Protein AF-A0A956I614-F1 (afdb_monomer_lite)

Structure (mmCIF, N/CA/C/O backbone):
data_AF-A0A956I614-F1
#
_entry.id   AF-A0A956I614-F1
#
loop_
_atom_site.group_PDB
_atom_site.id
_atom_site.type_symbol
_atom_site.label_atom_id
_atom_site.label_alt_id
_atom_site.label_comp_id
_atom_site.label_asym_id
_atom_site.label_entity_id
_atom_site.label_seq_id
_atom_site.pdbx_PDB_ins_code
_atom_site.Cartn_x
_atom_site.Cartn_y
_atom_site.Cartn_z
_atom_site.occupancy
_atom_site.B_iso_or_equiv
_atom_site.auth_seq_id
_atom_site.auth_comp_id
_atom_site.auth_asym_id
_atom_site.auth_atom_id
_atom_site.pdbx_PDB_model_num
ATOM 1 N N . MET A 1 1 ? 53.074 63.287 -6.764 1.00 37.34 1 MET A N 1
ATOM 2 C CA . MET A 1 1 ? 52.735 63.478 -8.191 1.00 37.34 1 MET A CA 1
ATOM 3 C C . MET A 1 1 ? 52.696 62.110 -8.866 1.00 37.34 1 MET A C 1
ATOM 5 O O . MET A 1 1 ? 53.648 61.371 -8.685 1.00 37.34 1 MET A O 1
ATOM 9 N N . LEU A 1 2 ? 51.561 61.800 -9.515 1.00 35.91 2 LEU A N 1
ATOM 10 C CA . LEU A 1 2 ? 51.257 60.819 -10.586 1.00 35.91 2 LEU A CA 1
ATOM 11 C C . LEU A 1 2 ? 52.207 59.606 -10.789 1.00 35.91 2 LEU A C 1
ATOM 13 O O . LEU A 1 2 ? 53.375 59.797 -11.085 1.00 35.91 2 LEU A O 1
ATOM 17 N N . ALA A 1 3 ? 51.815 58.340 -10.579 1.00 37.94 3 ALA A N 1
ATOM 18 C CA . ALA A 1 3 ? 50.802 57.508 -11.265 1.00 37.94 3 ALA A CA 1
ATOM 19 C C . ALA A 1 3 ? 51.170 57.098 -12.713 1.00 37.94 3 ALA A C 1
ATOM 21 O O . ALA A 1 3 ? 51.187 57.964 -13.577 1.00 37.94 3 ALA A O 1
ATOM 22 N N . LEU A 1 4 ? 51.396 55.788 -12.963 1.00 40.00 4 LEU A N 1
ATOM 23 C CA . LEU A 1 4 ? 50.668 54.902 -13.913 1.00 40.00 4 LEU A CA 1
ATOM 24 C C . LEU A 1 4 ? 51.501 53.680 -14.404 1.00 40.00 4 LEU A C 1
ATOM 26 O O . LEU A 1 4 ? 52.502 53.866 -15.079 1.00 40.00 4 LEU A O 1
ATOM 30 N N . ARG A 1 5 ? 50.917 52.476 -14.204 1.00 40.97 5 ARG A N 1
ATOM 31 C CA . ARG A 1 5 ? 50.727 51.352 -15.173 1.00 40.97 5 ARG A CA 1
ATOM 32 C C . ARG A 1 5 ? 51.981 50.559 -15.613 1.00 40.97 5 ARG A C 1
ATOM 34 O O . ARG A 1 5 ? 52.979 51.140 -15.985 1.00 40.97 5 ARG A O 1
ATOM 41 N N . SER A 1 6 ? 52.034 49.224 -15.619 1.00 41.19 6 SER A N 1
ATOM 42 C CA . SER A 1 6 ? 51.040 48.223 -16.026 1.00 41.19 6 SER A CA 1
ATOM 43 C C . SER A 1 6 ? 51.443 46.832 -15.508 1.00 41.19 6 SER A C 1
ATOM 45 O O . SER A 1 6 ? 52.528 46.375 -15.844 1.00 41.19 6 SER A O 1
ATOM 47 N N . SER A 1 7 ? 50.551 46.122 -14.814 1.00 43.53 7 SER A N 1
ATOM 48 C CA . SER A 1 7 ? 50.619 44.655 -14.681 1.00 43.53 7 SER A CA 1
ATOM 49 C C . SER A 1 7 ? 49.198 44.095 -14.755 1.00 43.53 7 SER A C 1
ATOM 51 O O . SER A 1 7 ? 48.538 43.902 -13.738 1.00 43.53 7 SER A O 1
ATOM 53 N N . ALA A 1 8 ? 48.706 43.915 -15.983 1.00 43.66 8 ALA A N 1
ATOM 54 C CA . ALA A 1 8 ? 47.529 43.102 -16.293 1.00 43.66 8 ALA A CA 1
ATOM 55 C C . ALA A 1 8 ? 48.005 41.637 -16.401 1.00 43.66 8 ALA A C 1
ATOM 57 O O . ALA A 1 8 ? 48.980 41.371 -17.093 1.00 43.66 8 ALA A O 1
ATOM 58 N N . LEU A 1 9 ? 47.567 40.731 -15.526 1.00 42.62 9 LEU A N 1
ATOM 59 C CA . LEU A 1 9 ? 46.327 39.943 -15.583 1.00 42.62 9 LEU A CA 1
ATOM 60 C C . LEU A 1 9 ? 46.407 38.757 -16.564 1.00 42.62 9 LEU A C 1
ATOM 62 O O . LEU A 1 9 ? 46.354 38.961 -17.769 1.00 42.62 9 LEU A O 1
ATOM 66 N N . CYS A 1 10 ? 46.510 37.546 -16.000 1.00 35.31 10 CYS A N 1
ATOM 67 C CA . CYS A 1 10 ? 46.046 36.221 -16.475 1.00 35.31 10 CYS A CA 1
ATOM 68 C C . CYS A 1 10 ? 46.601 35.204 -15.449 1.00 35.31 10 CYS A C 1
ATOM 70 O O . CYS A 1 10 ? 47.773 34.863 -15.513 1.00 35.31 10 CYS A O 1
ATOM 72 N N . LEU A 1 11 ? 45.979 34.872 -14.311 1.00 44.44 11 LEU A N 1
ATOM 73 C CA . LEU A 1 11 ? 44.691 34.208 -14.060 1.00 44.44 11 LEU A CA 1
ATOM 74 C C . LEU A 1 11 ? 44.412 32.981 -14.946 1.00 44.44 11 LEU A C 1
ATOM 76 O O . LEU A 1 11 ? 44.292 33.106 -16.157 1.00 44.44 11 LEU A O 1
ATOM 80 N N . LEU A 1 12 ? 44.181 31.863 -14.241 1.00 47.09 12 LEU A N 1
ATOM 81 C CA . LEU A 1 12 ? 43.493 30.624 -14.631 1.00 47.09 12 LEU A CA 1
ATOM 82 C C . LEU A 1 12 ? 44.314 29.567 -15.375 1.00 47.09 12 LEU A C 1
ATOM 84 O O . LEU A 1 12 ? 44.410 29.600 -16.590 1.00 47.09 12 LEU A O 1
ATOM 88 N N . LEU A 1 13 ? 44.770 28.554 -14.630 1.00 42.31 13 LEU A N 1
ATOM 89 C CA . LEU A 1 13 ? 44.869 27.157 -15.085 1.00 42.31 13 LEU A CA 1
ATOM 90 C C . LEU A 1 13 ? 44.900 26.235 -13.851 1.00 42.31 13 LEU A C 1
ATOM 92 O O . LEU A 1 13 ? 45.898 25.610 -13.513 1.00 42.31 13 LEU A O 1
ATOM 96 N N . ALA A 1 14 ? 43.783 26.200 -13.129 1.00 48.25 14 ALA A N 1
ATOM 97 C CA . ALA A 1 14 ? 43.492 25.173 -12.135 1.00 48.25 14 ALA A CA 1
ATOM 98 C C . ALA A 1 14 ? 42.030 24.772 -12.327 1.00 48.25 14 ALA A C 1
ATOM 100 O O . ALA A 1 14 ? 41.124 25.363 -11.747 1.00 48.25 14 ALA A O 1
ATOM 101 N N . GLY A 1 15 ? 41.787 23.832 -13.235 1.00 44.62 15 GLY A N 1
ATOM 102 C CA . GLY A 1 15 ? 40.441 23.354 -13.500 1.00 44.62 15 GLY A CA 1
ATOM 103 C C . GLY A 1 15 ? 40.383 22.395 -14.677 1.00 44.62 15 GLY A C 1
ATOM 104 O O . GLY A 1 15 ? 40.889 22.699 -15.750 1.00 44.62 15 GLY A O 1
ATOM 105 N N . VAL A 1 16 ? 39.659 21.298 -14.460 1.00 50.09 16 VAL A N 1
ATOM 106 C CA . VAL A 1 16 ? 39.169 20.326 -15.451 1.00 50.09 16 VAL A CA 1
ATOM 107 C C . VAL A 1 16 ? 40.111 19.158 -15.773 1.00 50.09 16 VAL A C 1
ATOM 109 O O . VAL A 1 16 ? 40.611 19.004 -16.880 1.00 50.09 16 VAL A O 1
ATOM 112 N N . THR A 1 17 ? 40.217 18.231 -14.822 1.00 43.56 17 THR A N 1
ATOM 113 C CA . THR A 1 17 ? 40.393 16.794 -15.112 1.00 43.56 17 THR A CA 1
ATOM 114 C C . THR A 1 17 ? 39.373 15.962 -14.326 1.00 43.56 17 THR A C 1
ATOM 116 O O . THR A 1 17 ? 39.705 15.010 -13.635 1.00 43.56 17 THR A O 1
ATOM 119 N N . CYS A 1 18 ? 38.092 16.318 -14.449 1.00 45.91 18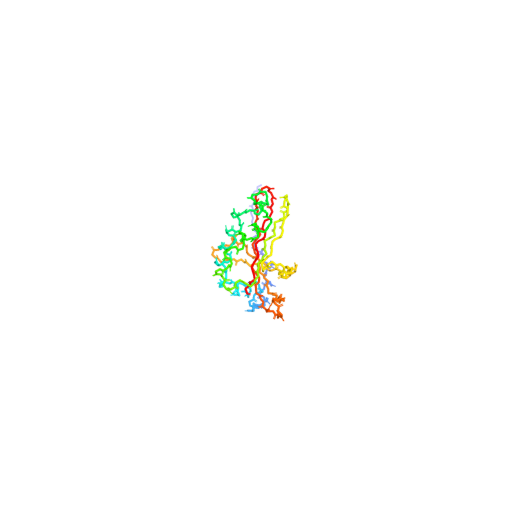 CYS A N 1
ATOM 120 C CA . CYS A 1 18 ? 36.966 15.463 -14.057 1.00 45.91 18 CYS A CA 1
ATOM 121 C C . CYS A 1 18 ? 36.020 15.329 -15.252 1.00 45.91 18 CYS A C 1
ATOM 123 O O . CYS A 1 18 ? 34.988 15.988 -15.287 1.00 45.91 18 CYS A O 1
ATOM 125 N N . ALA A 1 19 ? 36.380 14.538 -16.265 1.00 47.09 19 ALA A N 1
ATOM 126 C CA . ALA A 1 19 ? 35.448 14.212 -17.350 1.00 47.09 19 ALA A CA 1
ATOM 127 C C . ALA A 1 19 ? 35.846 12.948 -18.128 1.00 47.09 19 ALA A C 1
ATOM 129 O O . ALA A 1 19 ? 35.767 12.929 -19.347 1.00 47.09 19 ALA A O 1
ATOM 130 N N . LEU A 1 20 ? 36.290 11.891 -17.443 1.00 49.44 20 LEU A N 1
ATOM 131 C CA . LEU A 1 20 ? 36.322 10.533 -18.006 1.00 49.44 20 LEU A CA 1
ATOM 132 C C . LEU A 1 20 ? 35.898 9.519 -16.931 1.00 49.44 20 LEU A C 1
ATOM 134 O O . LEU A 1 20 ? 36.529 8.488 -16.734 1.00 49.44 20 LEU A O 1
ATOM 138 N N . ALA A 1 21 ? 34.824 9.826 -16.202 1.00 47.50 21 ALA A N 1
ATOM 139 C CA . ALA A 1 21 ? 34.015 8.777 -15.599 1.00 47.50 21 ALA A CA 1
ATOM 140 C C . ALA A 1 21 ? 33.098 8.291 -16.719 1.00 47.50 21 ALA A C 1
ATOM 142 O O . ALA A 1 21 ? 32.248 9.048 -17.187 1.00 47.50 21 ALA A O 1
ATOM 143 N N . GLY A 1 22 ? 33.347 7.082 -17.224 1.00 38.16 22 GLY A N 1
ATOM 144 C CA . GLY A 1 22 ? 32.488 6.471 -18.227 1.00 38.16 22 GLY A CA 1
ATOM 145 C C . GLY A 1 22 ? 31.038 6.571 -17.769 1.00 38.16 22 GLY A C 1
ATOM 146 O O . GLY A 1 22 ? 30.721 6.195 -16.641 1.00 38.16 22 GLY A O 1
ATOM 147 N N . CYS A 1 23 ? 30.176 7.121 -18.624 1.00 44.25 23 CYS A N 1
ATOM 148 C CA . CYS A 1 23 ? 28.741 6.979 -18.467 1.00 44.25 23 CYS A CA 1
ATOM 149 C C . CYS A 1 23 ? 28.460 5.478 -18.483 1.00 44.25 23 CYS A C 1
ATOM 151 O O . CYS A 1 23 ? 28.405 4.868 -19.552 1.00 44.25 23 CYS A O 1
ATOM 153 N N . ASP A 1 24 ? 28.363 4.873 -17.303 1.00 49.44 24 ASP A N 1
ATOM 154 C CA . ASP A 1 24 ? 27.842 3.528 -17.168 1.00 49.44 24 ASP A CA 1
ATOM 155 C C . ASP A 1 24 ? 26.394 3.620 -17.657 1.00 49.44 24 ASP A C 1
ATOM 157 O O . ASP A 1 24 ? 25.517 4.168 -16.996 1.00 49.44 24 ASP A O 1
ATOM 161 N N . THR A 1 25 ? 26.167 3.204 -18.903 1.00 57.28 25 THR A N 1
ATOM 162 C CA . THR A 1 25 ? 24.861 3.262 -19.579 1.00 57.28 25 THR A CA 1
ATOM 163 C C . THR A 1 25 ? 23.876 2.258 -18.984 1.00 57.28 25 THR A C 1
ATOM 165 O O . THR A 1 25 ? 22.732 2.154 -19.429 1.00 57.28 25 THR A O 1
ATOM 168 N N . ARG A 1 26 ? 24.301 1.519 -17.954 1.00 55.84 26 ARG A N 1
ATOM 169 C CA . ARG A 1 26 ? 23.445 0.652 -17.164 1.00 55.84 26 ARG A CA 1
ATOM 170 C C . ARG A 1 26 ? 22.441 1.509 -16.393 1.00 55.84 26 ARG A C 1
ATOM 172 O O . ARG A 1 26 ? 22.844 2.400 -15.645 1.00 55.84 26 ARG A O 1
ATOM 179 N N . PRO A 1 27 ? 21.133 1.233 -16.519 1.00 71.50 27 PRO A N 1
ATOM 180 C CA . PRO A 1 27 ? 20.137 1.936 -15.729 1.00 71.50 27 PRO A CA 1
ATOM 181 C C . PRO A 1 27 ? 20.440 1.737 -14.243 1.00 71.50 27 PRO A C 1
ATOM 183 O O . PRO A 1 27 ? 20.733 0.618 -13.810 1.00 71.50 27 PRO A O 1
ATOM 186 N N . SER A 1 28 ? 20.369 2.822 -13.470 1.00 86.00 28 SER A N 1
ATOM 187 C CA . SER A 1 28 ? 20.472 2.757 -12.013 1.00 86.00 28 SER A CA 1
ATOM 188 C C . SER A 1 28 ? 19.408 1.810 -11.454 1.00 86.00 28 SER A C 1
ATOM 190 O O . SER A 1 28 ? 18.385 1.552 -12.092 1.00 86.00 28 SER A O 1
ATOM 192 N N . GLU A 1 29 ? 19.622 1.280 -10.252 1.00 88.25 29 GLU A N 1
ATOM 193 C CA . GLU A 1 29 ? 18.633 0.415 -9.605 1.00 88.25 29 GLU A CA 1
ATOM 194 C C . GLU A 1 29 ? 17.263 1.094 -9.479 1.00 88.25 29 GLU A C 1
ATOM 196 O O . GLU A 1 29 ? 16.252 0.489 -9.828 1.00 88.25 29 GLU A O 1
ATOM 201 N N . ALA A 1 30 ? 17.244 2.379 -9.110 1.00 88.69 30 ALA A N 1
ATOM 202 C CA . ALA A 1 30 ? 16.036 3.201 -9.106 1.00 88.69 30 ALA A CA 1
ATOM 203 C C . ALA A 1 30 ? 15.399 3.311 -10.503 1.00 88.69 30 ALA A C 1
ATOM 205 O O . ALA A 1 30 ? 14.180 3.247 -10.631 1.00 88.69 30 ALA A O 1
ATOM 206 N N . GLY A 1 31 ? 16.211 3.430 -11.561 1.00 89.75 31 GLY A N 1
ATOM 207 C CA . GLY A 1 31 ? 15.736 3.437 -12.944 1.00 89.75 31 GLY A CA 1
ATOM 208 C C . GLY A 1 31 ? 15.083 2.117 -13.358 1.00 89.75 31 GLY A C 1
ATOM 209 O O . GLY A 1 31 ? 14.041 2.147 -14.007 1.00 89.75 31 GLY A O 1
ATOM 210 N N . ARG A 1 32 ? 15.651 0.976 -12.942 1.00 91.69 32 ARG A N 1
ATOM 211 C CA . ARG A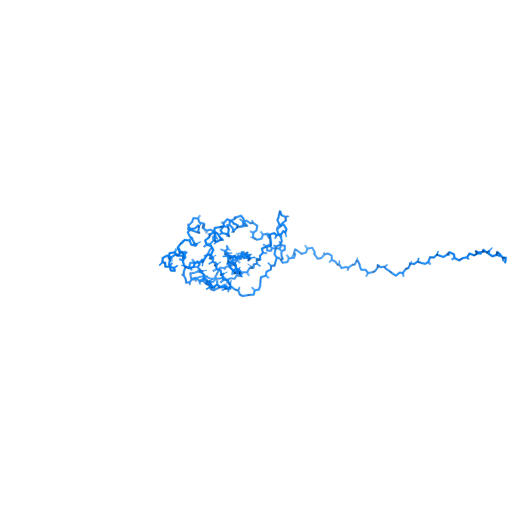 1 32 ? 15.073 -0.358 -13.179 1.00 91.69 32 ARG A CA 1
ATOM 212 C C . ARG A 1 32 ? 13.783 -0.568 -12.387 1.00 91.69 32 ARG A C 1
ATOM 214 O O . ARG A 1 32 ? 12.782 -0.975 -12.959 1.00 91.69 32 ARG A O 1
ATOM 221 N N . LEU A 1 33 ? 13.785 -0.245 -11.093 1.00 93.19 33 LEU A N 1
ATOM 222 C CA . LEU A 1 33 ? 12.594 -0.347 -10.247 1.00 93.19 33 LEU A CA 1
ATOM 223 C C . LEU A 1 33 ? 11.464 0.552 -10.735 1.00 93.19 33 LEU A C 1
ATOM 225 O O . LEU A 1 33 ? 10.317 0.132 -10.705 1.00 93.19 33 LEU A O 1
ATOM 229 N N . ARG A 1 34 ? 11.777 1.753 -11.235 1.00 92.31 34 ARG A N 1
ATOM 230 C CA . ARG A 1 34 ? 10.780 2.628 -11.855 1.00 92.31 34 ARG A CA 1
ATOM 231 C C . ARG A 1 34 ? 10.043 1.923 -12.991 1.00 92.31 34 ARG A C 1
ATOM 233 O O . ARG A 1 34 ? 8.822 1.956 -13.002 1.00 92.31 34 ARG A O 1
ATOM 240 N N . THR A 1 35 ? 10.771 1.284 -13.907 1.00 92.25 35 THR A N 1
ATOM 241 C CA . THR A 1 35 ? 10.168 0.541 -15.024 1.00 92.25 35 THR A CA 1
ATOM 242 C C . THR A 1 35 ? 9.315 -0.631 -14.540 1.00 92.25 35 THR A C 1
ATOM 244 O O . THR A 1 35 ? 8.250 -0.870 -15.096 1.00 92.25 35 THR A O 1
ATOM 247 N N . ASP A 1 36 ? 9.730 -1.327 -13.480 1.00 93.75 36 ASP A N 1
ATOM 248 C CA . ASP A 1 36 ? 8.953 -2.443 -12.928 1.00 93.75 36 ASP A CA 1
ATOM 249 C C . ASP A 1 36 ? 7.653 -1.999 -12.249 1.00 93.75 36 ASP A C 1
ATOM 251 O O . ASP A 1 36 ? 6.651 -2.705 -12.329 1.00 93.75 36 ASP A O 1
ATOM 255 N N . ILE A 1 37 ? 7.663 -0.853 -11.558 1.00 94.44 37 ILE A N 1
ATOM 256 C CA . ILE A 1 37 ? 6.498 -0.383 -10.792 1.00 94.44 37 ILE A CA 1
ATOM 257 C C . ILE A 1 37 ? 5.542 0.477 -11.611 1.00 94.44 37 ILE A C 1
ATOM 259 O O . ILE A 1 37 ? 4.391 0.627 -11.209 1.00 94.44 37 ILE A O 1
ATOM 263 N N . GLU A 1 38 ? 6.000 1.050 -12.728 1.00 92.88 38 GLU A N 1
ATOM 264 C CA . GLU A 1 38 ? 5.226 1.950 -13.591 1.00 92.88 38 GLU A CA 1
ATOM 265 C C . GLU A 1 38 ? 3.816 1.424 -13.920 1.00 92.88 38 GLU A C 1
ATOM 267 O O . GLU A 1 38 ? 2.859 2.179 -13.730 1.00 92.88 38 GLU A O 1
ATOM 272 N N . PRO A 1 39 ? 3.619 0.134 -14.271 1.00 93.81 39 PRO A N 1
ATOM 273 C CA . PRO A 1 39 ? 2.286 -0.411 -14.548 1.00 93.81 39 PRO A CA 1
ATOM 274 C C . PRO A 1 39 ? 1.324 -0.409 -13.351 1.00 93.81 39 PRO A C 1
ATOM 276 O O . PRO A 1 39 ? 0.121 -0.602 -13.536 1.00 93.81 39 PRO A O 1
ATOM 279 N N . PHE A 1 40 ? 1.840 -0.242 -12.131 1.00 93.69 40 PHE A N 1
ATOM 280 C CA . PHE A 1 40 ? 1.106 -0.396 -10.876 1.00 93.69 40 PHE A CA 1
ATOM 281 C C . PHE A 1 40 ? 0.934 0.915 -10.101 1.00 93.69 40 PHE A C 1
ATOM 283 O O . PHE A 1 40 ? 0.219 0.943 -9.098 1.00 93.69 40 PHE A O 1
ATOM 290 N N . LEU A 1 41 ? 1.563 2.011 -10.538 1.00 92.25 41 LEU A N 1
ATOM 291 C CA . LEU A 1 41 ? 1.570 3.279 -9.799 1.00 92.25 41 LEU A CA 1
ATOM 292 C C . LEU A 1 41 ? 0.167 3.854 -9.588 1.00 92.25 41 LEU A C 1
ATOM 294 O O . LEU A 1 41 ? -0.160 4.254 -8.471 1.00 92.25 41 LEU A O 1
ATOM 298 N N . ASP A 1 42 ? -0.674 3.845 -10.622 1.00 91.81 42 ASP A N 1
ATOM 299 C CA . ASP A 1 42 ? -2.059 4.323 -10.536 1.00 91.81 42 ASP A CA 1
ATOM 300 C C . ASP A 1 42 ? -2.902 3.460 -9.596 1.00 91.81 42 ASP A C 1
ATOM 302 O O . ASP A 1 42 ? -3.721 3.955 -8.814 1.00 91.81 42 ASP A O 1
ATOM 306 N N . GLU A 1 43 ? -2.703 2.145 -9.666 1.00 93.25 43 GLU A N 1
ATOM 307 C CA . GLU A 1 43 ? -3.396 1.186 -8.820 1.00 93.25 43 GLU A CA 1
ATOM 308 C C . GLU A 1 43 ? -3.016 1.412 -7.350 1.00 93.25 43 GLU A C 1
ATOM 310 O O . GLU A 1 43 ? -3.898 1.627 -6.507 1.00 93.25 43 GLU A O 1
ATOM 315 N N . HIS A 1 44 ? -1.715 1.488 -7.070 1.00 95.06 44 HIS A N 1
ATOM 316 C CA . HIS A 1 44 ? -1.171 1.804 -5.756 1.00 95.06 44 HIS A CA 1
ATOM 317 C C . HIS A 1 44 ? -1.687 3.153 -5.241 1.00 95.06 44 HIS A C 1
ATOM 319 O O . HIS A 1 44 ? -2.185 3.222 -4.122 1.00 95.06 44 HIS A O 1
ATOM 325 N N . ALA A 1 45 ? -1.647 4.213 -6.054 1.00 93.56 45 ALA A N 1
ATOM 326 C CA . ALA A 1 45 ? -2.093 5.547 -5.657 1.00 93.56 45 ALA A CA 1
ATOM 327 C C . ALA A 1 45 ? -3.581 5.576 -5.271 1.00 93.56 45 ALA A C 1
ATOM 329 O O . ALA A 1 45 ? -3.961 6.206 -4.282 1.00 93.56 45 ALA A O 1
ATOM 330 N N . ARG A 1 46 ? -4.440 4.847 -5.999 1.00 93.75 46 ARG A N 1
ATOM 331 C CA . ARG A 1 46 ? -5.864 4.721 -5.643 1.00 93.75 46 ARG A CA 1
ATOM 332 C C . ARG A 1 46 ? -6.064 3.990 -4.315 1.00 93.75 46 ARG A C 1
ATOM 334 O O . ARG A 1 46 ? -6.962 4.360 -3.559 1.00 93.75 46 ARG A O 1
ATOM 341 N N . PHE A 1 47 ? -5.271 2.953 -4.044 1.00 95.88 47 PHE A N 1
ATOM 342 C CA . PHE A 1 47 ? -5.343 2.223 -2.778 1.00 95.88 47 PHE A CA 1
ATOM 343 C C . PHE A 1 47 ? -4.782 3.048 -1.610 1.00 95.88 47 PHE A C 1
ATOM 345 O O . PHE A 1 47 ? -5.419 3.127 -0.564 1.00 95.88 47 PHE A O 1
ATOM 352 N N . ASP A 1 48 ? -3.671 3.758 -1.811 1.00 95.25 48 ASP A N 1
ATOM 353 C CA . ASP A 1 48 ? -3.105 4.719 -0.856 1.00 95.25 48 ASP A CA 1
ATOM 354 C C . ASP A 1 48 ? -4.128 5.796 -0.466 1.00 95.25 48 ASP A C 1
ATOM 356 O O . ASP A 1 48 ? -4.400 6.005 0.717 1.00 95.25 48 ASP A O 1
ATOM 360 N N . ALA A 1 49 ? -4.797 6.403 -1.450 1.00 94.56 49 ALA A N 1
ATOM 361 C CA . ALA A 1 49 ? -5.846 7.390 -1.207 1.00 94.56 49 ALA A CA 1
ATOM 362 C C . ALA A 1 49 ? -7.077 6.812 -0.480 1.00 94.56 49 ALA A C 1
ATOM 364 O O . ALA A 1 49 ? -7.789 7.534 0.220 1.00 94.56 49 ALA A O 1
ATOM 365 N N . TRP A 1 50 ? -7.374 5.522 -0.648 1.00 95.19 50 TRP A N 1
ATOM 366 C CA . TRP A 1 50 ? -8.401 4.837 0.139 1.00 95.19 50 TRP A CA 1
ATOM 367 C C . TRP A 1 50 ? -7.951 4.625 1.587 1.00 95.19 50 TRP A C 1
ATOM 369 O O . TRP A 1 50 ? -8.641 5.067 2.504 1.00 95.19 50 TRP A O 1
ATOM 379 N N . ALA A 1 51 ? -6.778 4.025 1.796 1.00 94.94 51 ALA A N 1
ATOM 380 C CA . ALA A 1 51 ? -6.243 3.736 3.123 1.00 94.94 51 ALA A CA 1
ATOM 381 C C . ALA A 1 51 ? -6.108 5.006 3.978 1.00 94.94 51 ALA A C 1
ATOM 383 O O . ALA A 1 51 ? -6.471 5.010 5.153 1.00 94.94 51 ALA A O 1
ATOM 384 N N . ARG A 1 52 ? -5.676 6.119 3.373 1.00 93.69 52 ARG A N 1
ATOM 385 C CA . ARG A 1 52 ? -5.566 7.418 4.056 1.00 93.69 52 ARG A CA 1
ATOM 386 C C . ARG A 1 52 ? -6.908 8.013 4.469 1.00 93.69 52 ARG A C 1
ATOM 388 O O . ARG A 1 52 ? -6.962 8.693 5.484 1.00 93.69 52 ARG A O 1
ATOM 395 N N . ARG A 1 53 ? -7.992 7.748 3.730 1.00 92.25 53 ARG A N 1
ATOM 396 C CA . ARG A 1 53 ? -9.344 8.177 4.131 1.00 92.25 53 ARG A CA 1
ATOM 397 C C . ARG A 1 53 ? -9.862 7.417 5.346 1.00 92.25 53 ARG A C 1
ATOM 399 O O . ARG A 1 53 ? -10.682 7.957 6.078 1.00 92.25 53 ARG A O 1
ATOM 406 N N . LEU A 1 54 ? -9.406 6.182 5.545 1.00 89.56 54 LEU A N 1
ATOM 407 C CA . LEU A 1 54 ? -9.756 5.395 6.725 1.00 89.56 54 LEU A CA 1
ATOM 408 C C . LEU A 1 54 ? -8.949 5.814 7.954 1.00 89.56 54 LEU A C 1
ATOM 410 O O . LEU A 1 54 ? -9.427 5.614 9.066 1.00 89.56 54 LEU A O 1
ATOM 414 N N . ASP A 1 55 ? -7.729 6.336 7.756 1.00 84.19 55 ASP A N 1
ATOM 415 C CA . ASP A 1 55 ? -6.796 6.823 8.794 1.00 84.19 55 ASP A CA 1
ATOM 416 C C . ASP A 1 55 ? -6.428 5.787 9.886 1.00 84.19 55 ASP A C 1
ATOM 418 O O . ASP A 1 55 ? -5.649 6.056 10.798 1.00 84.19 55 ASP A O 1
ATOM 422 N N . LEU A 1 56 ? -6.961 4.567 9.759 1.00 81.31 56 LEU A N 1
ATOM 423 C CA . LEU A 1 56 ? -6.773 3.390 10.609 1.00 81.31 56 LEU A CA 1
ATOM 424 C C . LEU A 1 56 ? -6.948 3.660 12.106 1.00 81.31 56 LEU A C 1
ATOM 426 O O . LEU A 1 56 ? -6.329 3.004 12.942 1.00 81.31 56 LEU A O 1
ATOM 430 N N . ALA A 1 57 ? -7.817 4.607 12.453 1.00 74.81 57 ALA A N 1
ATOM 431 C CA . ALA A 1 57 ? -8.203 4.845 13.832 1.00 74.81 57 ALA A CA 1
ATOM 432 C C . ALA A 1 5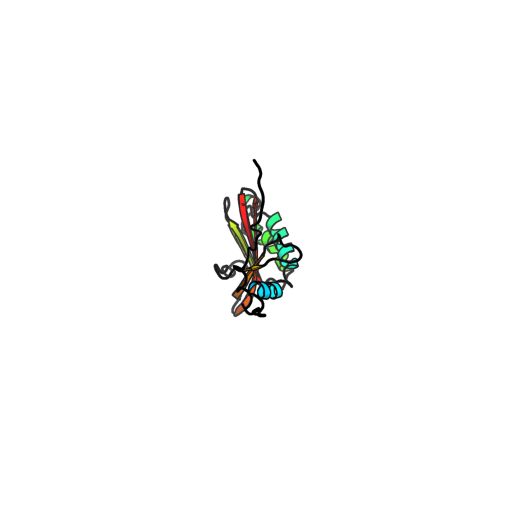7 ? -9.131 3.713 14.302 1.00 74.81 57 ALA A C 1
ATOM 434 O O . ALA A 1 57 ? -10.304 3.676 13.934 1.00 74.81 57 ALA A O 1
ATOM 435 N N . GLU A 1 58 ? -8.620 2.792 15.125 1.00 69.25 58 GLU A N 1
ATOM 436 C CA . GLU A 1 58 ? -9.398 1.646 15.633 1.00 69.25 58 GLU A CA 1
ATOM 437 C C . GLU A 1 58 ? -10.692 2.076 16.342 1.00 69.25 58 GLU A C 1
ATOM 439 O O . GLU A 1 58 ? -11.707 1.397 16.228 1.00 69.25 58 GLU A O 1
ATOM 444 N N . SER A 1 59 ? -10.700 3.245 16.990 1.00 74.56 59 SER A N 1
ATOM 445 C CA . SER A 1 59 ? -11.883 3.808 17.654 1.00 74.56 59 SER A CA 1
ATOM 446 C C . SER A 1 59 ? -13.043 4.141 16.709 1.00 74.56 59 SER A C 1
ATOM 448 O O . SER A 1 59 ? -14.181 4.240 17.164 1.00 74.56 59 SER A O 1
ATOM 450 N N . ALA A 1 60 ? -12.784 4.314 15.410 1.00 81.00 60 ALA A N 1
ATOM 451 C CA . ALA A 1 60 ? -13.817 4.572 14.410 1.00 81.00 60 ALA A CA 1
ATOM 452 C C . ALA A 1 60 ? -14.543 3.291 13.956 1.00 81.00 60 ALA A C 1
ATOM 454 O O . ALA A 1 60 ? -15.563 3.374 13.270 1.00 81.00 60 ALA A O 1
ATOM 455 N N . PHE A 1 61 ? -14.041 2.109 14.334 1.00 86.19 61 PHE A N 1
ATOM 456 C CA . PHE A 1 61 ? -14.577 0.819 13.916 1.00 86.19 61 PHE A CA 1
ATOM 457 C C . PHE A 1 61 ? -15.071 0.003 15.110 1.00 86.19 61 PHE A C 1
ATOM 459 O O . PHE A 1 61 ? -14.504 0.005 16.195 1.00 86.19 61 PHE A O 1
ATOM 466 N N . ARG A 1 62 ? -16.145 -0.756 14.880 1.00 87.12 62 ARG A N 1
ATOM 467 C CA . ARG A 1 62 ? -16.762 -1.646 15.881 1.00 87.12 62 ARG A CA 1
ATOM 468 C C . ARG A 1 62 ? -15.856 -2.793 16.344 1.00 87.12 62 ARG A C 1
ATOM 470 O O . ARG A 1 62 ? -16.081 -3.338 17.417 1.00 87.12 62 ARG A O 1
ATOM 477 N N . SER A 1 63 ? -14.897 -3.202 15.514 1.00 90.81 63 SER A N 1
ATOM 478 C CA . SER A 1 63 ? -13.909 -4.235 15.828 1.00 90.81 63 SER A CA 1
ATOM 479 C C . SER A 1 63 ? -12.716 -4.150 14.873 1.00 90.81 63 SER A C 1
ATOM 481 O O . SER A 1 63 ? -12.790 -3.497 13.825 1.00 90.81 63 SER A O 1
ATOM 483 N N . ARG A 1 64 ? -11.628 -4.850 15.210 1.00 90.56 64 ARG A N 1
ATOM 484 C CA . ARG A 1 64 ? -10.434 -4.948 14.361 1.00 90.56 64 ARG A CA 1
ATOM 485 C C . ARG A 1 64 ? -10.738 -5.632 13.030 1.00 90.56 64 ARG A C 1
ATOM 487 O O . ARG A 1 64 ? -10.229 -5.211 11.999 1.00 90.56 64 ARG A O 1
ATOM 494 N N . GLU A 1 65 ? -11.600 -6.641 13.027 1.00 91.81 65 GLU A N 1
ATOM 495 C CA . GLU A 1 65 ? -12.019 -7.349 11.814 1.00 91.81 65 GLU A CA 1
ATOM 496 C C . GLU A 1 65 ? -12.777 -6.415 10.869 1.00 91.81 65 GLU A C 1
ATOM 498 O O . GLU A 1 65 ? -12.505 -6.419 9.674 1.00 91.81 65 GLU A O 1
ATOM 503 N N . ALA A 1 66 ? -13.665 -5.564 11.398 1.00 92.44 66 ALA A N 1
ATOM 504 C CA . ALA A 1 66 ? -14.372 -4.568 10.594 1.00 92.44 66 ALA A CA 1
ATOM 505 C C . ALA A 1 66 ? -13.410 -3.531 9.991 1.00 92.44 66 ALA A C 1
ATOM 507 O O . ALA A 1 66 ? -13.584 -3.120 8.844 1.00 92.44 66 ALA A O 1
ATOM 508 N N . LEU A 1 67 ? -12.375 -3.137 10.743 1.00 93.38 67 LEU A N 1
ATOM 509 C CA . LEU A 1 67 ? -11.309 -2.277 10.234 1.00 93.38 67 LEU A CA 1
ATOM 510 C C . LEU A 1 67 ? -10.514 -2.970 9.117 1.00 93.38 67 LEU A C 1
ATOM 512 O O . LEU A 1 67 ? -10.326 -2.371 8.065 1.00 93.38 67 LEU A O 1
ATOM 516 N N . VAL A 1 68 ? -10.073 -4.218 9.314 1.00 94.06 68 VAL A N 1
ATOM 517 C CA . VAL A 1 68 ? -9.359 -5.010 8.291 1.00 94.06 68 VAL A CA 1
ATOM 518 C C . VAL A 1 68 ? -10.211 -5.153 7.033 1.00 94.06 68 VAL A C 1
ATOM 520 O O . VAL A 1 68 ? -9.724 -4.951 5.921 1.00 94.06 68 VAL A O 1
ATOM 523 N N . GLU A 1 69 ? -11.495 -5.462 7.204 1.00 93.19 69 GLU A N 1
ATOM 524 C CA . GLU A 1 69 ? -12.422 -5.617 6.096 1.00 93.19 69 GLU A CA 1
ATOM 525 C C . GLU A 1 69 ? -12.558 -4.322 5.287 1.00 93.19 69 GLU A C 1
ATOM 527 O O . GLU A 1 69 ? -12.415 -4.338 4.064 1.00 93.19 69 GLU A O 1
ATOM 532 N N . ALA A 1 70 ? -12.779 -3.194 5.964 1.00 94.25 70 ALA A N 1
ATOM 533 C CA . ALA A 1 70 ? -12.880 -1.890 5.320 1.00 94.25 70 ALA A CA 1
ATOM 534 C C . ALA A 1 70 ? -11.553 -1.466 4.669 1.00 94.25 70 ALA A C 1
ATOM 536 O O . ALA A 1 70 ? -11.543 -0.975 3.539 1.00 94.25 70 ALA A O 1
ATOM 537 N N . ALA A 1 71 ? -10.430 -1.693 5.353 1.00 95.31 71 ALA A N 1
ATOM 538 C CA . ALA A 1 71 ? -9.089 -1.364 4.883 1.00 95.31 71 ALA A CA 1
ATOM 539 C C . ALA A 1 71 ? -8.772 -2.015 3.537 1.00 95.31 71 ALA A C 1
ATOM 541 O O . ALA A 1 71 ? -8.292 -1.337 2.629 1.00 95.31 71 ALA A O 1
ATOM 542 N N . PHE A 1 72 ? -9.100 -3.297 3.386 1.00 95.44 72 PHE A N 1
ATOM 543 C CA . PHE A 1 72 ? -8.741 -4.076 2.203 1.00 95.44 72 PHE A CA 1
ATOM 544 C C . PHE A 1 72 ? -9.898 -4.332 1.236 1.00 95.44 72 PHE A C 1
ATOM 546 O O . PHE A 1 72 ? -9.696 -5.004 0.225 1.00 95.44 72 PHE A O 1
ATOM 553 N N . ALA A 1 73 ? -11.085 -3.763 1.475 1.00 93.75 73 ALA A N 1
ATOM 554 C CA . ALA A 1 73 ? -12.233 -3.898 0.577 1.00 93.75 73 ALA A CA 1
ATOM 555 C C . ALA A 1 73 ? -11.894 -3.620 -0.906 1.00 93.75 73 ALA A C 1
ATOM 557 O O . ALA A 1 73 ? -12.292 -4.435 -1.741 1.00 93.75 73 ALA A O 1
ATOM 558 N N . PRO A 1 74 ? -11.107 -2.578 -1.265 1.00 94.38 74 PRO A N 1
ATOM 559 C CA . PRO A 1 74 ? -10.770 -2.321 -2.666 1.00 94.38 74 PRO A CA 1
ATOM 560 C C . PRO A 1 74 ? -9.872 -3.372 -3.322 1.00 94.38 74 PRO A C 1
ATOM 562 O O . PRO A 1 74 ? -9.776 -3.383 -4.546 1.00 94.38 74 PRO A O 1
ATOM 565 N N . LEU A 1 75 ? -9.182 -4.221 -2.550 1.00 92.62 75 LEU A N 1
ATOM 566 C CA . LEU A 1 75 ? -8.277 -5.234 -3.102 1.00 92.62 75 LEU A CA 1
ATOM 567 C C . LEU A 1 75 ? -9.024 -6.456 -3.645 1.00 92.62 75 LEU A C 1
ATOM 569 O O . LEU A 1 75 ? -8.501 -7.168 -4.493 1.00 92.62 75 LEU A O 1
ATOM 573 N N . ARG A 1 76 ? -10.279 -6.667 -3.227 1.00 87.38 76 ARG A N 1
ATOM 574 C CA . ARG A 1 76 ? -11.116 -7.783 -3.702 1.00 87.38 76 ARG A CA 1
ATOM 575 C C . ARG A 1 76 ? -11.353 -7.750 -5.214 1.00 87.38 76 ARG A C 1
ATOM 577 O O . ARG A 1 76 ? -11.520 -8.795 -5.828 1.00 87.38 76 ARG A O 1
ATOM 584 N N . GLU A 1 77 ? -11.349 -6.559 -5.806 1.00 85.00 77 GLU A N 1
ATOM 585 C CA . GLU A 1 77 ? -11.554 -6.338 -7.243 1.00 85.00 77 GLU A CA 1
ATOM 586 C C . GLU A 1 77 ? -10.230 -6.160 -8.008 1.00 85.00 77 GLU A C 1
ATOM 588 O O . GLU A 1 77 ? -10.228 -5.795 -9.184 1.00 85.00 77 GLU A O 1
ATOM 593 N N . ARG A 1 78 ? -9.085 -6.387 -7.348 1.00 84.25 78 ARG A N 1
ATOM 594 C CA . ARG A 1 78 ? -7.750 -6.071 -7.868 1.00 84.25 78 ARG A CA 1
ATOM 595 C C . ARG A 1 78 ? -6.856 -7.306 -7.906 1.00 84.25 78 ARG A C 1
ATOM 597 O O . ARG A 1 78 ? -6.032 -7.500 -7.017 1.00 84.25 78 ARG A O 1
ATOM 604 N N . PRO A 1 79 ? -6.968 -8.132 -8.961 1.00 78.94 79 PRO A N 1
ATOM 605 C CA . PRO A 1 79 ? -6.293 -9.429 -9.026 1.00 78.94 79 PRO A CA 1
ATOM 606 C C . PRO A 1 79 ? -4.764 -9.334 -9.131 1.00 78.94 79 PRO A C 1
ATOM 608 O O . PRO A 1 79 ? -4.093 -10.357 -9.058 1.00 78.94 79 PRO A O 1
ATOM 611 N N . ARG A 1 80 ? -4.210 -8.131 -9.339 1.00 90.38 80 ARG A N 1
ATOM 612 C CA . ARG A 1 80 ? -2.764 -7.899 -9.433 1.00 90.38 80 ARG A CA 1
ATOM 613 C C . ARG A 1 80 ? -2.102 -7.682 -8.075 1.00 90.38 80 ARG A C 1
ATOM 615 O O . ARG A 1 80 ? -0.900 -7.872 -7.979 1.00 90.38 80 ARG A O 1
ATOM 622 N N . VAL A 1 81 ? -2.852 -7.287 -7.044 1.00 93.81 81 VAL A N 1
ATOM 623 C CA . VAL A 1 81 ? -2.288 -7.102 -5.702 1.00 93.81 81 VAL A CA 1
ATOM 624 C C . VAL A 1 81 ? -2.270 -8.446 -4.989 1.00 93.81 81 VAL A C 1
ATOM 626 O O . VAL A 1 81 ? -3.312 -8.982 -4.618 1.00 93.81 81 VAL A O 1
ATOM 629 N N . VAL A 1 82 ? -1.070 -8.977 -4.778 1.00 92.69 82 VAL A N 1
ATOM 630 C CA . VAL A 1 82 ? -0.858 -10.283 -4.144 1.00 92.69 82 VAL A CA 1
ATOM 631 C C . VAL A 1 82 ? -0.874 -10.168 -2.619 1.00 92.69 82 VAL A C 1
ATOM 633 O O . VAL A 1 82 ? -1.399 -11.039 -1.926 1.00 92.69 82 VAL A O 1
ATOM 636 N N . ALA A 1 83 ? -0.322 -9.076 -2.092 1.00 93.88 83 ALA A N 1
ATOM 637 C CA . ALA A 1 83 ? -0.310 -8.772 -0.667 1.00 93.88 83 ALA A CA 1
ATOM 638 C C . ALA A 1 83 ? -0.284 -7.258 -0.430 1.00 93.88 83 ALA A C 1
ATOM 640 O O . ALA A 1 83 ? 0.152 -6.485 -1.288 1.00 93.88 83 ALA A O 1
ATOM 641 N N . ALA A 1 84 ? -0.749 -6.821 0.738 1.00 96.00 84 ALA A N 1
ATOM 642 C CA . ALA A 1 84 ? -0.680 -5.420 1.132 1.00 96.00 84 ALA A CA 1
ATOM 643 C C . ALA A 1 84 ? -0.489 -5.253 2.640 1.00 96.00 84 ALA A C 1
ATOM 645 O O . ALA A 1 84 ? -0.958 -6.063 3.438 1.00 96.00 84 ALA A O 1
ATOM 646 N N . TRP A 1 85 ? 0.152 -4.152 3.020 1.00 96.69 85 TRP A N 1
ATOM 647 C CA . TRP A 1 85 ? 0.409 -3.781 4.406 1.00 96.69 85 TRP A CA 1
ATOM 648 C C . TRP A 1 85 ? 0.021 -2.334 4.616 1.00 96.69 85 TRP A C 1
ATOM 650 O O . TRP A 1 85 ? 0.371 -1.460 3.819 1.00 96.69 85 TRP A O 1
ATOM 660 N N . LEU A 1 86 ? -0.667 -2.088 5.721 1.00 96.38 86 LEU A N 1
ATOM 661 C CA . LEU A 1 86 ? -0.916 -0.752 6.218 1.00 96.38 86 LEU A CA 1
ATOM 662 C C . LEU A 1 86 ? -0.295 -0.649 7.604 1.00 96.38 86 LEU A C 1
ATOM 664 O O . LEU A 1 86 ? -0.764 -1.296 8.540 1.00 96.38 86 LEU A O 1
ATOM 668 N N . ILE A 1 87 ? 0.769 0.139 7.714 1.00 95.25 87 ILE A N 1
ATOM 669 C CA . ILE A 1 87 ? 1.526 0.310 8.953 1.00 95.25 87 ILE A CA 1
ATOM 670 C C . ILE A 1 87 ? 1.364 1.756 9.390 1.00 95.25 87 ILE A C 1
ATOM 672 O O . ILE A 1 87 ? 1.834 2.679 8.719 1.00 95.25 87 ILE A O 1
ATOM 676 N N . ARG A 1 88 ? 0.667 1.947 10.506 1.00 94.88 88 ARG A N 1
ATOM 677 C CA . ARG A 1 88 ? 0.503 3.240 11.155 1.00 94.88 88 ARG A CA 1
ATOM 678 C C . ARG A 1 88 ? 1.432 3.305 12.360 1.00 94.88 88 ARG A C 1
ATOM 680 O O . ARG A 1 88 ? 1.302 2.508 13.283 1.00 94.88 88 ARG A O 1
ATOM 687 N N . GLU A 1 89 ? 2.333 4.273 12.362 1.00 94.25 89 GLU A N 1
ATOM 688 C CA . GLU A 1 89 ? 3.304 4.520 13.428 1.00 94.25 89 GLU A CA 1
ATOM 689 C C . GLU A 1 89 ? 2.916 5.767 14.231 1.00 94.25 89 GLU A C 1
ATOM 691 O O . GLU A 1 89 ? 2.313 6.699 13.696 1.00 94.25 89 GLU A O 1
ATOM 696 N N . GLY A 1 90 ? 3.283 5.809 15.514 1.00 92.62 90 GLY A N 1
ATOM 697 C CA . GLY A 1 90 ? 2.950 6.914 16.418 1.00 92.62 90 GLY A CA 1
ATOM 698 C C . GLY A 1 90 ? 1.707 6.646 17.283 1.00 92.62 90 GLY A C 1
ATOM 699 O O . GLY A 1 90 ? 1.425 5.492 17.613 1.00 92.62 90 GLY A O 1
ATOM 700 N N . PRO A 1 91 ? 0.968 7.686 17.717 1.00 87.81 91 PRO A N 1
ATOM 701 C CA . PRO A 1 91 ? -0.140 7.528 18.664 1.00 87.81 91 PRO A CA 1
ATOM 702 C C . PRO A 1 91 ? -1.272 6.674 18.094 1.00 87.81 91 PRO A C 1
ATOM 704 O O . PRO A 1 91 ? -1.911 7.100 17.139 1.00 87.81 91 PRO A O 1
ATOM 707 N N . GLY A 1 92 ? -1.550 5.501 18.672 1.00 86.06 92 GLY A N 1
ATOM 708 C CA . GLY A 1 92 ? -2.492 4.527 18.098 1.00 86.06 92 GLY A CA 1
ATOM 709 C C . GLY A 1 92 ? -1.866 3.694 16.975 1.00 86.06 92 GLY A C 1
ATOM 710 O O . GLY A 1 92 ? -2.482 3.506 15.925 1.00 86.06 92 GLY A O 1
ATOM 711 N N . ALA A 1 93 ? -0.606 3.288 17.153 1.00 91.25 93 ALA A N 1
ATOM 712 C CA . ALA A 1 93 ? 0.112 2.458 16.198 1.00 91.25 93 ALA A CA 1
ATOM 713 C C . ALA A 1 93 ? -0.639 1.151 15.933 1.00 91.25 93 ALA A C 1
ATOM 715 O O . ALA A 1 93 ? -1.124 0.499 16.858 1.00 91.25 93 ALA A O 1
ATOM 716 N N . THR A 1 94 ? -0.732 0.773 14.665 1.00 91.69 94 THR A N 1
ATOM 717 C CA . THR A 1 94 ? -1.393 -0.465 14.260 1.00 91.69 94 THR A CA 1
ATOM 718 C C . THR A 1 94 ? -0.819 -0.942 12.939 1.00 91.69 94 THR A C 1
ATOM 720 O O . THR A 1 94 ? -0.358 -0.154 12.112 1.00 91.69 94 THR A O 1
ATOM 723 N N . GLU A 1 95 ? -0.863 -2.250 12.742 1.00 93.50 95 GLU A N 1
ATOM 724 C CA . GLU A 1 95 ? -0.436 -2.900 11.516 1.00 93.50 95 GLU A CA 1
ATOM 725 C C . GLU A 1 95 ? -1.540 -3.835 11.034 1.00 93.50 95 GLU A C 1
ATOM 727 O O . GLU A 1 95 ? -2.015 -4.700 11.779 1.00 93.50 95 GLU A O 1
ATOM 732 N N . LEU A 1 96 ? -1.932 -3.666 9.773 1.00 94.50 96 LEU A N 1
ATOM 733 C CA . LEU A 1 96 ? -2.894 -4.516 9.086 1.00 94.50 96 LEU A CA 1
ATOM 734 C C . LEU A 1 96 ? -2.231 -5.153 7.867 1.00 94.50 96 LEU A C 1
ATOM 736 O O . LEU A 1 96 ? -1.457 -4.501 7.163 1.00 94.50 96 LEU A O 1
ATOM 740 N N . ARG A 1 97 ? -2.582 -6.412 7.593 1.00 94.25 97 ARG A N 1
ATOM 741 C CA . ARG A 1 97 ? -2.033 -7.202 6.485 1.00 94.25 97 ARG A CA 1
ATOM 742 C C . ARG A 1 97 ? -3.143 -7.813 5.640 1.00 94.25 97 ARG A C 1
ATOM 744 O O . ARG A 1 97 ? -4.165 -8.245 6.178 1.00 94.25 97 ARG A O 1
ATOM 751 N N . TYR A 1 98 ? -2.902 -7.873 4.338 1.00 92.31 98 TYR A N 1
ATOM 752 C CA . TYR A 1 98 ? -3.705 -8.594 3.363 1.00 92.31 98 TYR A CA 1
ATOM 753 C C . TYR A 1 98 ? -2.839 -9.625 2.621 1.00 92.31 98 TYR A C 1
ATOM 755 O O . TYR A 1 98 ? -1.772 -9.247 2.133 1.00 92.31 98 TYR A O 1
ATOM 763 N N . PRO A 1 99 ? -3.296 -10.885 2.494 1.00 90.44 99 PRO A N 1
ATOM 764 C CA . PRO A 1 99 ? -4.433 -11.456 3.223 1.00 90.44 99 PRO A CA 1
ATOM 765 C C . PRO A 1 99 ? -4.187 -11.454 4.750 1.00 90.44 99 PRO A C 1
ATOM 767 O O . PRO A 1 99 ? -3.045 -11.292 5.189 1.00 90.44 99 PRO A O 1
ATOM 770 N N . PRO A 1 100 ? -5.231 -11.610 5.587 1.00 85.00 100 PRO A N 1
ATOM 771 C CA . PRO A 1 100 ? -5.045 -11.790 7.026 1.00 85.00 100 PRO A CA 1
ATOM 772 C C . PRO A 1 100 ? -4.111 -12.974 7.309 1.00 85.00 100 PRO A C 1
ATOM 774 O O . PRO A 1 100 ? -4.302 -14.054 6.757 1.00 85.00 100 PRO A O 1
ATOM 777 N N . GLY A 1 101 ? -3.090 -12.769 8.145 1.00 83.00 101 GLY A N 1
ATOM 778 C CA . GLY A 1 101 ? -2.043 -13.774 8.384 1.00 83.00 101 GLY A CA 1
ATOM 779 C C . GLY A 1 101 ? -1.020 -13.919 7.249 1.00 83.00 101 GLY A C 1
ATOM 780 O O . GLY A 1 101 ? -0.209 -14.837 7.286 1.00 83.00 101 GLY A O 1
ATOM 781 N N . GLY A 1 102 ? -1.049 -13.025 6.255 1.00 83.44 102 GLY A N 1
ATOM 782 C CA . GLY A 1 102 ? -0.079 -12.974 5.165 1.00 83.44 102 GLY A CA 1
ATOM 783 C C . GLY A 1 102 ? 1.356 -12.664 5.620 1.00 83.44 102 GLY A C 1
ATOM 784 O O . GLY A 1 102 ? 1.602 -12.399 6.806 1.00 83.44 102 GLY A O 1
ATOM 785 N N . PRO A 1 103 ? 2.312 -12.682 4.674 1.00 86.81 103 PRO A N 1
ATOM 786 C CA . PRO A 1 103 ? 3.732 -12.572 4.981 1.00 86.81 103 PRO A CA 1
ATOM 787 C C . PRO A 1 103 ? 4.076 -11.271 5.717 1.00 86.81 103 PRO A C 1
ATOM 789 O O . PRO A 1 103 ? 3.399 -10.245 5.592 1.00 86.81 103 PRO A O 1
ATOM 792 N N . SER A 1 104 ? 5.154 -11.312 6.500 1.00 89.25 104 SER A N 1
ATOM 793 C CA . SER A 1 104 ? 5.747 -10.098 7.065 1.00 89.25 104 SER A CA 1
ATOM 794 C C . SER A 1 104 ? 6.370 -9.248 5.961 1.00 89.25 104 SER A C 1
ATOM 796 O O . SER A 1 104 ? 6.845 -9.771 4.952 1.00 89.25 104 SER A O 1
ATOM 798 N N . LEU A 1 105 ? 6.351 -7.930 6.158 1.00 90.31 105 LEU A N 1
ATOM 799 C CA . LEU A 1 105 ? 6.993 -7.004 5.238 1.00 90.31 105 LEU A CA 1
ATOM 800 C C . LEU A 1 105 ? 8.526 -7.152 5.333 1.00 90.31 105 LEU A C 1
ATOM 802 O O . LEU A 1 105 ? 9.031 -7.258 6.449 1.00 90.31 105 LEU A O 1
ATOM 806 N N . PRO A 1 106 ? 9.271 -7.150 4.213 1.00 87.69 106 PRO A N 1
ATOM 807 C CA . PRO A 1 106 ? 10.730 -7.091 4.250 1.00 87.69 106 PRO A CA 1
ATOM 808 C C . PRO A 1 106 ? 11.241 -5.760 4.826 1.00 87.69 106 PRO A C 1
ATOM 810 O O . PRO A 1 106 ? 10.744 -4.682 4.475 1.00 87.69 106 PRO A O 1
ATOM 813 N N . ASP A 1 107 ? 12.261 -5.834 5.681 1.00 84.94 107 ASP A N 1
ATOM 814 C CA . ASP A 1 107 ? 12.789 -4.672 6.411 1.00 84.94 107 ASP A CA 1
ATOM 815 C C . ASP A 1 107 ? 13.816 -3.853 5.603 1.00 84.94 107 ASP A C 1
ATOM 817 O O . ASP A 1 107 ? 13.943 -2.641 5.791 1.00 84.94 107 ASP A O 1
ATOM 821 N N . ASP A 1 108 ? 14.546 -4.487 4.684 1.00 86.75 108 ASP A N 1
ATOM 822 C CA . ASP A 1 108 ? 15.667 -3.907 3.941 1.00 86.75 108 ASP A CA 1
ATOM 823 C C . ASP A 1 108 ? 15.382 -3.778 2.434 1.00 86.75 108 ASP A C 1
ATOM 825 O O . ASP A 1 108 ? 14.290 -4.072 1.971 1.00 86.75 108 ASP A O 1
ATOM 829 N N . GLY A 1 109 ? 16.337 -3.265 1.649 1.00 87.50 109 GLY A N 1
ATOM 830 C CA . GLY A 1 109 ? 16.240 -3.250 0.178 1.00 87.50 109 GLY A CA 1
ATOM 831 C C . GLY A 1 109 ? 15.303 -2.200 -0.437 1.00 87.50 109 GLY A C 1
ATOM 832 O O . GLY A 1 109 ? 15.044 -2.236 -1.639 1.00 87.50 109 GLY A O 1
ATOM 833 N N . TRP A 1 110 ? 14.805 -1.250 0.355 1.00 94.38 110 TRP A N 1
ATOM 834 C CA . TRP A 1 110 ? 13.951 -0.165 -0.126 1.00 94.38 110 TRP A CA 1
ATOM 835 C C . TRP A 1 110 ? 14.742 0.901 -0.884 1.00 94.38 110 TRP A C 1
ATOM 837 O O . TRP A 1 110 ? 15.606 1.578 -0.325 1.00 94.38 110 TRP A O 1
ATOM 847 N N . VAL A 1 111 ? 14.383 1.118 -2.145 1.00 94.75 111 VAL A N 1
ATOM 848 C CA . VAL A 1 111 ? 14.990 2.130 -3.011 1.00 94.75 111 VAL A CA 1
ATOM 849 C C . VAL A 1 111 ? 14.004 3.261 -3.251 1.00 94.75 111 VAL A C 1
ATOM 851 O O . VAL A 1 111 ? 12.842 3.046 -3.594 1.00 94.75 111 VAL A O 1
ATOM 854 N N . ARG A 1 112 ? 14.486 4.494 -3.107 1.00 93.12 112 ARG A N 1
ATOM 855 C CA . ARG A 1 112 ? 13.746 5.702 -3.471 1.00 93.12 112 ARG A CA 1
ATOM 856 C C . ARG A 1 112 ? 13.595 5.792 -4.988 1.00 93.12 112 ARG A C 1
ATOM 858 O O . ARG A 1 112 ? 14.592 5.835 -5.708 1.00 93.12 112 ARG A O 1
ATOM 865 N N . VAL A 1 113 ? 12.358 5.890 -5.461 1.00 91.38 113 VAL A N 1
ATOM 866 C CA . VAL A 1 113 ? 12.024 6.074 -6.873 1.00 91.38 113 VAL A CA 1
ATOM 867 C C . VAL A 1 113 ? 11.284 7.398 -7.039 1.00 91.38 113 VAL A C 1
ATOM 869 O O . VAL A 1 113 ? 10.225 7.624 -6.457 1.00 91.38 113 VAL A O 1
ATOM 872 N N . VAL A 1 114 ? 11.865 8.288 -7.842 1.00 85.44 114 VAL A N 1
ATOM 873 C CA . VAL A 1 114 ? 11.256 9.574 -8.197 1.00 85.44 114 VAL A CA 1
ATOM 874 C C . VAL A 1 114 ? 10.413 9.382 -9.450 1.00 85.44 114 VAL A C 1
ATOM 876 O O . VAL A 1 114 ? 10.907 8.890 -10.470 1.00 85.44 114 VAL A O 1
ATOM 879 N N . LEU A 1 115 ? 9.143 9.773 -9.373 1.00 80.56 115 LEU A N 1
ATOM 880 C CA . LEU A 1 115 ? 8.221 9.705 -10.500 1.00 80.56 115 LEU A CA 1
ATOM 881 C C . LEU A 1 115 ? 8.355 10.976 -11.356 1.00 80.56 115 LEU A C 1
ATOM 883 O O . LEU A 1 115 ? 8.300 12.070 -10.795 1.00 80.56 115 LEU A O 1
ATOM 887 N N . PRO A 1 116 ? 8.537 10.873 -12.689 1.00 73.88 116 PRO A N 1
ATOM 888 C CA . PRO A 1 116 ? 8.784 12.037 -13.548 1.00 73.88 116 PRO A CA 1
ATOM 889 C C . PRO A 1 116 ? 7.663 13.078 -13.499 1.00 73.88 116 PRO A C 1
ATOM 891 O O . PRO A 1 116 ? 7.938 14.271 -13.401 1.00 73.88 116 PRO A O 1
ATOM 894 N N . ASP A 1 117 ? 6.413 12.616 -13.510 1.00 74.94 117 ASP A N 1
ATOM 895 C CA . ASP A 1 117 ? 5.232 13.485 -13.548 1.00 74.94 117 ASP A CA 1
ATOM 896 C C . ASP A 1 117 ? 4.890 14.076 -12.173 1.00 74.94 117 ASP A C 1
ATOM 898 O O . ASP A 1 117 ? 4.172 15.071 -12.064 1.00 74.94 117 ASP A O 1
ATOM 902 N N . HIS A 1 118 ? 5.447 13.494 -11.108 1.00 68.31 118 HIS A N 1
ATOM 903 C CA . HIS A 1 118 ? 5.217 13.909 -9.732 1.00 68.31 118 HIS A CA 1
ATOM 904 C C . HIS A 1 118 ? 6.513 13.805 -8.913 1.00 68.31 118 HIS A C 1
ATOM 906 O O . HIS A 1 118 ? 6.634 12.940 -8.047 1.00 68.31 118 HIS A O 1
ATOM 912 N N . PRO A 1 119 ? 7.493 14.699 -9.136 1.00 62.34 119 PRO A N 1
ATOM 913 C CA . PRO A 1 119 ? 8.817 14.596 -8.516 1.00 62.34 119 PRO A CA 1
ATOM 914 C C . PRO A 1 119 ? 8.801 14.777 -6.991 1.00 62.34 119 PRO A C 1
ATOM 916 O O . PRO A 1 119 ? 9.759 14.409 -6.317 1.00 62.34 119 PRO A O 1
ATOM 919 N N . LEU A 1 120 ? 7.717 15.344 -6.450 1.00 61.19 120 LEU A N 1
ATOM 920 C CA . LEU A 1 120 ? 7.474 15.480 -5.011 1.00 61.19 120 LEU A CA 1
ATOM 921 C C . LEU A 1 120 ? 6.721 14.276 -4.417 1.00 61.19 120 LEU A C 1
ATOM 923 O O . LEU A 1 120 ? 6.726 14.100 -3.200 1.00 61.19 120 LEU A O 1
ATOM 927 N N . ASP A 1 121 ? 6.098 13.439 -5.255 1.00 69.44 121 ASP A N 1
ATOM 928 C CA . ASP A 1 121 ? 5.542 12.152 -4.837 1.00 69.44 121 ASP A CA 1
ATOM 929 C C . ASP A 1 121 ? 6.654 11.109 -4.881 1.00 69.44 121 ASP A C 1
ATOM 931 O O . ASP A 1 121 ? 6.856 10.384 -5.857 1.00 69.44 121 ASP A O 1
ATOM 935 N N . GLU A 1 122 ? 7.391 11.039 -3.782 1.00 82.12 122 GLU A N 1
ATOM 936 C CA . GLU A 1 122 ? 8.359 9.978 -3.576 1.00 82.12 122 GLU A CA 1
ATOM 937 C C . GLU A 1 122 ? 7.637 8.650 -3.315 1.00 82.12 122 GLU A C 1
ATOM 939 O O . GLU A 1 122 ? 6.776 8.553 -2.432 1.00 82.12 122 GLU A O 1
ATOM 944 N N . VAL A 1 123 ? 8.008 7.617 -4.072 1.00 92.75 123 VAL A N 1
ATOM 945 C CA . VAL A 1 123 ? 7.645 6.232 -3.765 1.00 92.75 123 VAL A CA 1
ATOM 946 C C . VAL A 1 123 ? 8.901 5.452 -3.425 1.00 92.75 123 VAL A C 1
ATOM 948 O O . VAL A 1 123 ? 9.980 5.701 -3.962 1.00 92.75 123 VAL A O 1
ATOM 951 N N . GLN A 1 124 ? 8.767 4.499 -2.517 1.00 95.25 124 GLN A N 1
ATOM 952 C CA . GLN A 1 124 ? 9.811 3.526 -2.249 1.00 95.25 124 GLN A CA 1
ATOM 953 C C . GLN A 1 124 ? 9.424 2.217 -2.917 1.00 95.25 124 GLN A C 1
ATOM 955 O O . GLN A 1 124 ? 8.258 1.827 -2.890 1.00 95.25 124 GLN A O 1
ATOM 960 N N . ALA A 1 125 ? 10.393 1.554 -3.528 1.00 96.31 125 ALA A N 1
ATOM 961 C CA . ALA A 1 125 ? 10.173 0.287 -4.194 1.00 96.31 125 ALA A CA 1
ATOM 962 C C . ALA A 1 125 ? 11.268 -0.713 -3.858 1.00 96.31 125 ALA A C 1
ATOM 964 O O . ALA A 1 125 ? 12.396 -0.336 -3.542 1.00 96.31 125 ALA A O 1
ATOM 965 N N . GLN A 1 126 ? 10.921 -1.988 -3.943 1.00 95.62 126 GLN A N 1
ATOM 966 C CA . GLN A 1 126 ? 11.823 -3.098 -3.675 1.00 95.62 126 GLN A CA 1
ATOM 967 C C . GLN A 1 126 ? 11.411 -4.295 -4.533 1.00 95.62 126 GLN A C 1
ATOM 969 O O . GLN A 1 126 ? 10.223 -4.532 -4.730 1.00 95.62 126 GLN A O 1
ATOM 974 N N . ARG A 1 127 ? 12.384 -5.078 -5.012 1.00 94.75 127 ARG A N 1
ATOM 975 C CA . ARG A 1 127 ? 12.128 -6.450 -5.476 1.00 94.75 127 ARG A CA 1
ATOM 976 C C . ARG A 1 127 ? 12.369 -7.408 -4.323 1.00 94.75 127 ARG A C 1
ATOM 978 O O . ARG A 1 127 ? 13.403 -7.309 -3.664 1.00 94.75 127 ARG A O 1
ATOM 985 N N . CYS A 1 128 ? 11.470 -8.353 -4.111 1.00 91.50 128 CYS A N 1
ATOM 986 C CA . CYS A 1 128 ? 11.692 -9.423 -3.148 1.00 91.50 128 CYS A CA 1
ATOM 987 C C . CYS A 1 128 ? 11.053 -10.725 -3.630 1.00 91.50 128 CYS A C 1
ATOM 989 O O . CYS A 1 128 ? 10.399 -10.772 -4.671 1.00 91.50 128 CYS A O 1
ATOM 991 N N . SER A 1 129 ? 11.287 -11.801 -2.887 1.00 89.94 129 SER A N 1
ATOM 992 C CA . SER A 1 129 ? 10.502 -13.025 -3.005 1.00 89.94 129 SER A CA 1
ATOM 993 C C . SER A 1 129 ? 9.670 -13.164 -1.741 1.00 89.94 129 SER A C 1
ATOM 995 O O . SER A 1 129 ? 10.229 -13.106 -0.647 1.00 89.94 129 SER A O 1
ATOM 997 N N . LEU A 1 130 ? 8.351 -13.299 -1.881 1.00 86.00 130 LEU A N 1
ATOM 998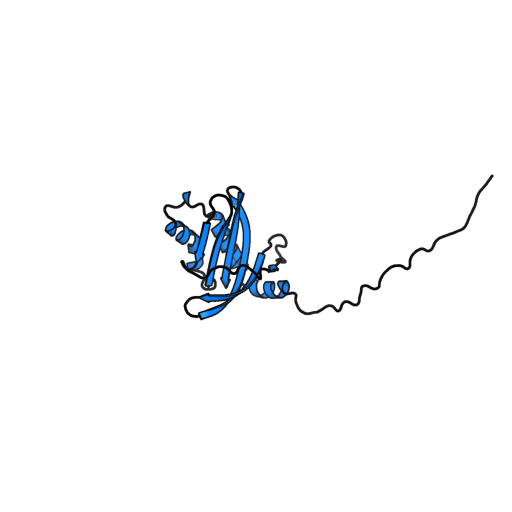 C CA . LEU A 1 130 ? 7.465 -13.567 -0.749 1.00 86.00 130 LEU A CA 1
ATOM 999 C C . LEU A 1 130 ? 6.844 -14.945 -0.892 1.00 86.00 130 LEU A C 1
ATOM 1001 O O . LEU A 1 130 ? 6.414 -15.328 -1.980 1.00 86.00 130 LEU A O 1
ATOM 1005 N N . HIS A 1 131 ? 6.745 -15.635 0.238 1.00 84.62 131 HIS A N 1
ATOM 1006 C CA . HIS A 1 131 ? 5.980 -16.862 0.347 1.00 84.62 131 HIS A CA 1
ATOM 1007 C C . HIS A 1 131 ? 4.491 -16.517 0.421 1.00 84.62 131 HIS A C 1
ATOM 1009 O O . HIS A 1 131 ? 4.033 -15.912 1.396 1.00 84.62 131 HIS A O 1
ATOM 1015 N N . VAL A 1 132 ? 3.740 -16.843 -0.629 1.00 76.62 132 VAL A N 1
ATOM 1016 C CA . VAL A 1 132 ? 2.304 -16.560 -0.720 1.00 76.62 132 VAL A CA 1
ATOM 1017 C C . VAL A 1 132 ? 1.571 -17.852 -1.052 1.00 76.62 132 VAL A C 1
ATOM 1019 O O . VAL A 1 132 ? 1.696 -18.380 -2.155 1.00 76.62 132 VAL A O 1
ATOM 1022 N N . GLY A 1 133 ? 0.781 -18.347 -0.098 1.00 79.62 133 GLY A N 1
ATOM 1023 C CA . GLY A 1 133 ? 0.247 -19.707 -0.174 1.00 79.62 133 GLY A CA 1
ATOM 1024 C C . GLY A 1 133 ? 1.369 -20.711 0.080 1.00 79.62 133 GLY A C 1
ATOM 1025 O O . GLY A 1 133 ? 2.005 -20.618 1.123 1.00 79.62 133 GLY A O 1
ATOM 1026 N N . ASP A 1 134 ? 1.612 -21.604 -0.882 1.00 79.81 134 ASP A N 1
ATOM 1027 C CA . ASP A 1 134 ? 2.624 -22.672 -0.801 1.00 79.81 134 ASP A CA 1
ATOM 1028 C C . ASP A 1 134 ? 3.856 -22.413 -1.698 1.00 79.81 134 ASP A C 1
ATOM 1030 O O . ASP A 1 134 ? 4.666 -23.311 -1.931 1.00 79.81 134 ASP A O 1
ATOM 1034 N N . GLU A 1 135 ? 4.005 -21.202 -2.247 1.00 83.81 135 GLU A N 1
ATOM 1035 C CA . GLU A 1 135 ? 5.031 -20.883 -3.247 1.00 83.81 135 GLU A CA 1
ATOM 1036 C C . GLU A 1 135 ? 5.758 -19.568 -2.949 1.00 83.81 135 GLU A C 1
ATOM 1038 O O . GLU A 1 135 ? 5.144 -18.572 -2.555 1.00 83.81 135 GLU A O 1
ATOM 1043 N N . ASP A 1 136 ? 7.060 -19.543 -3.241 1.00 86.56 136 ASP A N 1
ATOM 1044 C CA . ASP A 1 136 ? 7.844 -18.311 -3.290 1.00 86.56 136 ASP A CA 1
ATOM 1045 C C . ASP A 1 136 ? 7.636 -17.617 -4.634 1.00 86.56 136 ASP A C 1
ATOM 1047 O O . ASP A 1 136 ? 7.893 -18.184 -5.701 1.00 86.56 136 ASP A O 1
ATOM 1051 N N . ARG A 1 137 ? 7.179 -16.366 -4.588 1.00 86.81 137 ARG A N 1
ATOM 1052 C CA . ARG A 1 137 ? 6.883 -15.575 -5.783 1.00 86.81 137 ARG A CA 1
ATOM 1053 C C . ARG A 1 137 ? 7.789 -14.354 -5.848 1.00 86.81 137 ARG A C 1
ATOM 1055 O O . ARG A 1 137 ? 7.862 -13.626 -4.855 1.00 86.81 137 ARG A O 1
ATOM 1062 N N . PRO A 1 138 ? 8.462 -14.101 -6.986 1.00 90.94 138 PRO A N 1
ATOM 1063 C CA . PRO A 1 138 ? 9.153 -12.841 -7.196 1.00 90.94 138 PRO A CA 1
ATOM 1064 C C . PRO A 1 138 ? 8.109 -11.736 -7.350 1.00 90.94 138 PRO A C 1
ATOM 1066 O O . PRO A 1 138 ? 7.217 -11.840 -8.189 1.00 90.94 138 PRO A O 1
ATOM 1069 N N . LEU A 1 139 ? 8.226 -10.696 -6.534 1.00 94.44 139 LEU A N 1
ATOM 1070 C CA . LEU A 1 139 ? 7.275 -9.594 -6.480 1.00 94.44 139 LEU A CA 1
ATOM 1071 C C . LEU A 1 139 ? 8.008 -8.260 -6.503 1.00 94.44 139 LEU A C 1
ATOM 1073 O O . LEU A 1 139 ? 9.187 -8.154 -6.131 1.00 94.44 139 LEU A O 1
ATOM 1077 N 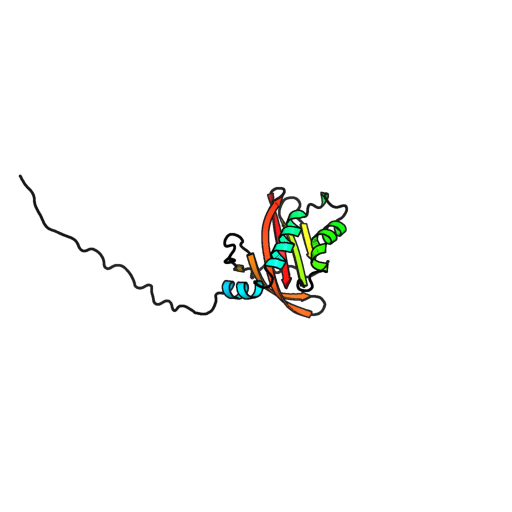N . VAL A 1 140 ? 7.272 -7.227 -6.891 1.00 95.81 140 VAL A N 1
ATOM 1078 C CA . VAL A 1 140 ? 7.688 -5.843 -6.703 1.00 95.81 140 VAL A CA 1
ATOM 1079 C C . VAL A 1 140 ? 6.788 -5.167 -5.677 1.00 95.81 140 VAL A C 1
ATOM 1081 O O . VAL A 1 140 ? 5.560 -5.195 -5.757 1.00 95.81 140 VAL A O 1
ATOM 1084 N N . LEU A 1 141 ? 7.414 -4.565 -4.674 1.00 97.00 141 LEU A N 1
ATOM 1085 C CA . LEU A 1 141 ? 6.739 -3.834 -3.616 1.00 97.00 141 LEU A CA 1
ATOM 1086 C C . LEU A 1 141 ? 6.779 -2.351 -3.942 1.00 97.00 141 LEU A C 1
ATOM 1088 O O . LEU A 1 141 ? 7.811 -1.822 -4.354 1.00 97.00 141 LEU A O 1
ATOM 1092 N N . VAL A 1 142 ? 5.657 -1.680 -3.704 1.00 97.06 142 VAL A N 1
ATOM 1093 C CA . VAL A 1 142 ? 5.522 -0.226 -3.802 1.00 97.06 142 VAL A CA 1
ATOM 1094 C C . VAL A 1 142 ? 5.016 0.290 -2.467 1.00 97.06 142 VAL A C 1
ATOM 1096 O O . VAL A 1 142 ? 3.977 -0.169 -1.988 1.00 97.06 142 VAL A O 1
ATOM 1099 N N . ARG A 1 143 ? 5.741 1.241 -1.874 1.00 96.94 143 ARG A N 1
ATOM 1100 C CA . ARG A 1 143 ? 5.430 1.863 -0.588 1.00 96.94 143 ARG A CA 1
ATOM 1101 C C . ARG A 1 143 ? 5.335 3.379 -0.702 1.00 96.94 143 ARG A C 1
ATOM 1103 O O . ARG A 1 143 ? 6.191 4.032 -1.302 1.00 96.94 143 ARG A O 1
ATOM 1110 N N . ARG A 1 144 ? 4.328 3.942 -0.035 1.00 95.44 144 ARG A N 1
ATOM 1111 C CA . ARG A 1 144 ? 4.196 5.378 0.230 1.00 95.44 144 ARG A CA 1
ATOM 1112 C C . ARG A 1 144 ? 4.000 5.618 1.718 1.00 95.44 144 ARG A C 1
ATOM 1114 O O . ARG A 1 144 ? 3.041 5.134 2.316 1.00 95.44 144 ARG A O 1
ATOM 1121 N N . THR A 1 145 ? 4.870 6.437 2.293 1.00 94.50 145 THR A N 1
ATOM 1122 C CA . THR A 1 145 ? 4.792 6.856 3.695 1.00 94.50 145 THR A CA 1
ATOM 1123 C C . THR A 1 145 ? 4.498 8.345 3.749 1.00 94.50 145 THR A C 1
ATOM 1125 O O . THR A 1 145 ? 5.230 9.145 3.171 1.00 94.50 145 THR A O 1
ATOM 1128 N N . ARG A 1 146 ? 3.409 8.733 4.419 1.00 93.31 146 ARG A N 1
ATOM 1129 C CA . ARG A 1 146 ? 3.067 10.151 4.634 1.00 93.31 146 ARG A CA 1
ATOM 1130 C C . ARG A 1 146 ? 2.454 10.369 6.012 1.00 93.31 146 ARG A C 1
ATOM 1132 O O . ARG A 1 146 ? 1.953 9.401 6.593 1.00 93.31 146 ARG A O 1
ATOM 1139 N N . PRO A 1 147 ? 2.442 11.621 6.499 1.00 93.19 147 PRO A N 1
ATOM 1140 C CA . PRO A 1 147 ? 1.716 11.976 7.707 1.00 93.19 147 PRO A CA 1
ATOM 1141 C C . PRO A 1 147 ? 0.245 11.553 7.650 1.00 93.1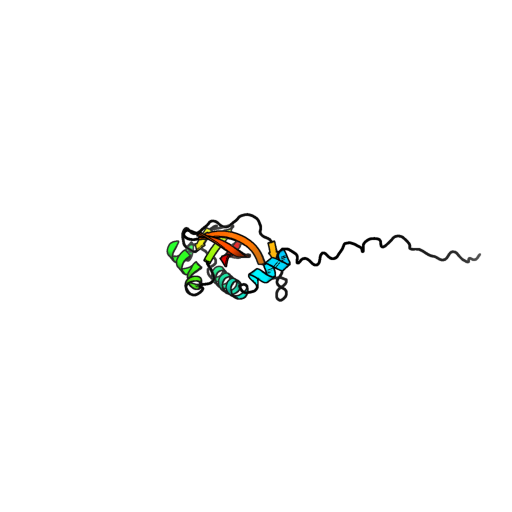9 147 PRO A C 1
ATOM 1143 O O . PRO A 1 147 ? -0.397 11.600 6.597 1.00 93.19 147 PRO A O 1
ATOM 1146 N N . ALA A 1 148 ? -0.258 11.147 8.806 1.00 90.31 148 ALA A N 1
ATOM 1147 C CA . ALA A 1 148 ? -1.639 10.793 9.100 1.00 90.31 148 ALA A CA 1
ATOM 1148 C C . ALA A 1 148 ? -2.145 11.654 10.274 1.00 90.31 148 ALA A C 1
ATOM 1150 O O . ALA A 1 148 ? -1.404 12.480 10.822 1.00 90.31 148 ALA A O 1
ATOM 1151 N N . THR A 1 149 ? -3.409 11.501 10.671 1.00 88.06 149 THR A N 1
ATOM 1152 C CA . THR A 1 149 ? -3.976 12.336 11.741 1.00 88.06 149 THR A CA 1
ATOM 1153 C C . THR A 1 149 ? -3.269 12.089 13.074 1.00 88.06 149 THR A C 1
ATOM 1155 O O . THR A 1 149 ? -2.828 10.979 13.381 1.00 88.06 149 THR A O 1
ATOM 1158 N N . GLY A 1 150 ? -3.183 13.134 13.903 1.00 87.44 150 GLY A N 1
ATOM 1159 C CA . GLY A 1 150 ? -2.651 13.026 15.264 1.00 87.44 150 GLY A CA 1
ATOM 1160 C C . GLY A 1 150 ? -1.129 12.880 15.333 1.00 87.44 150 GLY A C 1
ATOM 1161 O O . GLY A 1 150 ? -0.620 12.342 16.310 1.00 87.44 150 GLY A O 1
ATOM 1162 N N . GLY A 1 151 ? -0.405 13.329 14.300 1.00 90.12 151 GLY A N 1
ATOM 1163 C CA . GLY A 1 151 ? 1.060 13.246 14.246 1.00 90.12 151 GLY A CA 1
ATOM 1164 C C . GLY A 1 151 ? 1.597 11.842 13.957 1.00 90.12 151 GLY A C 1
ATOM 1165 O O . GLY A 1 151 ? 2.786 11.600 14.136 1.00 90.12 151 GLY A O 1
ATOM 1166 N N . ALA A 1 152 ? 0.733 10.920 13.531 1.00 92.88 152 ALA A N 1
ATOM 1167 C CA . ALA A 1 152 ? 1.132 9.592 13.093 1.00 92.88 152 ALA A CA 1
ATOM 1168 C C . ALA A 1 152 ? 1.719 9.609 11.676 1.00 92.88 152 ALA A C 1
ATOM 1170 O O . ALA A 1 152 ? 1.508 10.545 10.903 1.00 92.88 152 ALA A O 1
ATOM 1171 N N . MET A 1 153 ? 2.405 8.528 11.318 1.00 95.12 153 MET A N 1
ATOM 1172 C CA . MET A 1 153 ? 2.841 8.250 9.951 1.00 95.12 153 MET A CA 1
ATOM 1173 C C . MET A 1 153 ? 2.114 7.010 9.445 1.00 95.12 153 MET A C 1
ATOM 1175 O O . MET A 1 153 ? 2.040 6.013 10.155 1.00 95.12 153 MET A O 1
ATOM 1179 N N . LEU A 1 154 ? 1.577 7.063 8.227 1.00 95.38 154 LEU A N 1
ATOM 1180 C CA . LEU A 1 154 ? 0.952 5.914 7.577 1.00 95.38 154 LEU A CA 1
ATOM 1181 C C . LEU A 1 154 ? 1.758 5.505 6.347 1.00 95.38 154 LEU A C 1
ATOM 1183 O O . LEU A 1 154 ? 1.832 6.250 5.357 1.00 95.38 154 LEU A O 1
ATOM 1187 N N . SER A 1 155 ? 2.313 4.300 6.432 1.00 96.06 155 SER A N 1
ATOM 1188 C CA . SER A 1 155 ? 2.977 3.572 5.359 1.00 96.06 155 SER A CA 1
ATOM 1189 C C . SER A 1 155 ? 1.984 2.617 4.703 1.00 96.06 155 SER A C 1
ATOM 1191 O O . SER A 1 155 ? 1.492 1.682 5.336 1.00 96.06 155 SER A O 1
ATOM 1193 N N . VAL A 1 156 ? 1.694 2.851 3.426 1.00 97.19 156 VAL A N 1
ATOM 1194 C CA . VAL A 1 156 ? 0.863 1.981 2.588 1.00 97.19 156 VAL A CA 1
ATOM 1195 C C . VAL A 1 156 ? 1.780 1.219 1.654 1.00 97.19 156 VAL A C 1
ATOM 1197 O O . VAL A 1 156 ? 2.529 1.843 0.904 1.00 97.19 156 VAL A O 1
ATOM 1200 N N . THR A 1 157 ? 1.711 -0.109 1.686 1.00 97.62 157 THR A N 1
ATOM 1201 C CA . THR A 1 157 ? 2.532 -0.980 0.843 1.00 97.62 157 THR A CA 1
ATOM 1202 C C . THR A 1 157 ? 1.670 -1.986 0.095 1.00 97.62 157 THR A C 1
ATOM 1204 O O . THR A 1 157 ? 0.781 -2.595 0.685 1.00 97.62 157 THR A O 1
ATOM 1207 N N . THR A 1 158 ? 1.954 -2.191 -1.188 1.00 96.94 158 THR A N 1
ATOM 1208 C CA . THR A 1 158 ? 1.321 -3.213 -2.039 1.00 96.94 158 THR A CA 1
ATOM 1209 C C . THR A 1 158 ? 2.392 -4.019 -2.761 1.00 96.94 158 THR A C 1
ATOM 1211 O O . THR A 1 158 ? 3.351 -3.423 -3.254 1.00 96.94 158 THR A O 1
ATOM 1214 N N . ALA A 1 159 ? 2.208 -5.334 -2.848 1.00 96.25 159 ALA A N 1
ATOM 1215 C CA . ALA A 1 159 ? 3.034 -6.244 -3.633 1.00 96.25 159 ALA A CA 1
ATOM 1216 C C . ALA A 1 159 ? 2.287 -6.703 -4.893 1.00 96.25 159 ALA A C 1
ATOM 1218 O O . ALA A 1 159 ? 1.111 -7.077 -4.804 1.00 96.25 159 ALA A O 1
ATOM 1219 N N . TYR A 1 160 ? 2.992 -6.682 -6.025 1.00 94.62 160 TYR A N 1
ATOM 1220 C CA . TYR A 1 160 ? 2.525 -7.076 -7.357 1.00 94.62 160 TYR A CA 1
ATOM 1221 C C . TYR A 1 160 ? 3.404 -8.174 -7.944 1.00 94.62 160 TYR A C 1
ATOM 1223 O O . TYR A 1 160 ? 4.631 -8.128 -7.681 1.00 94.62 160 TYR A O 1
#

Sequence (160 aa):
MLALRSSALCLLLAGVTCALAGCDTRPSEAGRLRTDIEPFLDEHARFDAWARRLDLAESAFRSREALVEAAFAPLRERPRVVAAWLIREGPGATELRYPPGGPSLPDDGWVRVVLPDHPLDEVQAQRCSLHVGDEDRPLVLVRRTRPATGGAMLSVTTAY

Secondary structure (DSSP, 8-state):
--------------------S----SPPHHHHHHHHHGGGHHHHHHHHHHHHHHTT-GGGSSSHHHHHHHHHGGGGG-TT--EEEEEEESTT-EEEEESTT-PPPP-S--EEEEETTEEEEEEEEEEEEEEETTEEEEEEEEEEEEE-GGG-EEEEEEE-

Radius of gyration: 24.95 Å; chains: 1; bounding box: 70×86×38 Å

Foldseek 3Di:
DDDDDDDDDDDDDDDDPPDPPPPPVDQDPLRVLCVVCVVCPVVLVVLVVQQQVLLLQCVVDPHPVRSLCSSCVVCVVPPQFLKKWKFKDDDRTDIHIPPHVADDDDDDAWDWHADPVCRVQIKTKGWDWGDRPNDTDTWMKIWDWDDHPPRMIIIIMTID

pLDDT: mean 82.22, std 18.07, range [35.31, 97.62]